Protein AF-A0A367RV20-F1 (afdb_monomer_lite)

Sequence (88 aa):
MSEKSKILCCNLRAEYDLKSLRVRKFGPERKSFGKTTIRLEADVVEVFPNADAVNEALRFLIRVVQNDQVSALTKQHHSSSEGADKTS

pLDDT: mean 71.18, std 17.13, range [38.84, 95.19]

Foldseek 3Di:
DDDPDPDPVPDDDPVPPCVPPDDQDDDPPRPDDDPDDDDDDPVVCVVPVDPVSVVVVVVVVVVVVVVVVVVVVVVPDDDDDDDDDDDD

Secondary structure (DSSP, 8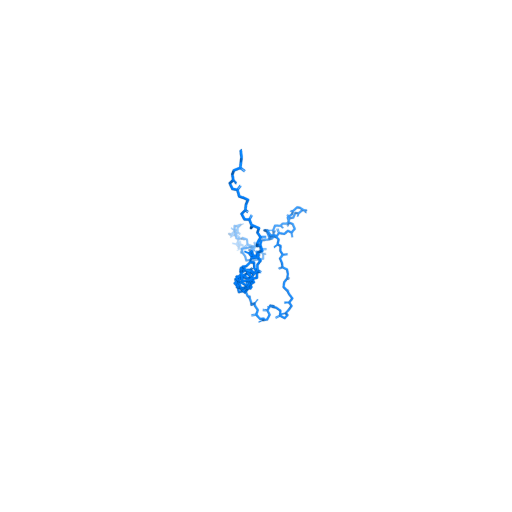-state):
-----S--TT---GGG-GGGS-----STT--SSSS-PPPPPHHHHHH--SHHHHHHHHHHHHHHHHHHHHHHHTTS------PPPP--

Organism: NCBI:txid1356359

Radius of gyration: 32.63 Å; chains: 1; bounding box: 44×31×123 Å

Structure (mmCIF, N/CA/C/O backbone):
data_AF-A0A367RV20-F1
#
_entry.id   AF-A0A367RV20-F1
#
loop_
_atom_site.group_PDB
_atom_site.id
_atom_site.type_symbol
_atom_site.label_atom_id
_atom_site.label_alt_id
_atom_site.label_comp_id
_atom_site.label_asym_id
_atom_site.label_entity_id
_atom_site.label_seq_id
_atom_site.pdbx_PDB_ins_code
_atom_site.Cartn_x
_atom_site.Cartn_y
_atom_site.Cartn_z
_atom_site.occupancy
_atom_site.B_iso_or_equiv
_atom_site.auth_seq_id
_atom_site.auth_comp_id
_atom_site.auth_asym_id
_atom_site.auth_atom_id
_atom_site.pdbx_PDB_model_num
ATOM 1 N N . MET A 1 1 ? 28.567 -2.440 -56.339 1.00 38.84 1 MET A N 1
ATOM 2 C CA . MET A 1 1 ? 29.611 -2.225 -55.320 1.00 38.84 1 MET A CA 1
ATOM 3 C C . MET A 1 1 ? 28.919 -1.836 -54.030 1.00 38.84 1 MET A C 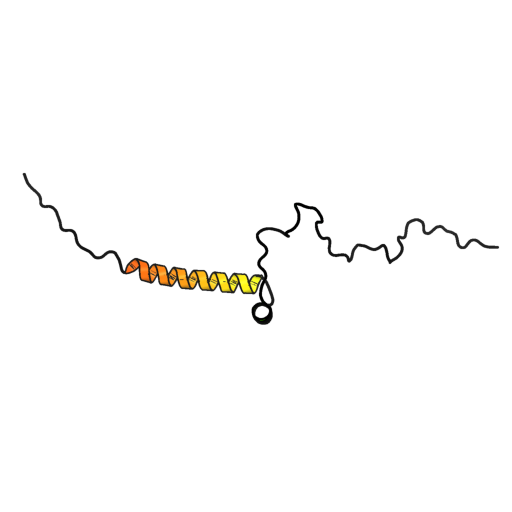1
ATOM 5 O O . MET A 1 1 ? 28.178 -0.862 -54.011 1.00 38.84 1 MET A O 1
ATOM 9 N N . SER A 1 2 ? 29.037 -2.712 -53.036 1.00 48.62 2 SER A N 1
ATOM 10 C CA . SER A 1 2 ? 28.554 -2.524 -51.669 1.00 48.62 2 SER A CA 1
ATOM 11 C C . SER A 1 2 ? 29.188 -1.280 -51.055 1.00 48.62 2 SER A C 1
ATOM 13 O O . SER A 1 2 ? 30.361 -1.053 -51.309 1.00 48.62 2 SER A O 1
ATOM 15 N N . GLU A 1 3 ? 28.436 -0.528 -50.253 1.00 53.44 3 GLU A N 1
ATOM 16 C CA . GLU A 1 3 ? 28.883 -0.124 -48.909 1.00 53.44 3 GLU A CA 1
ATOM 17 C C . GLU A 1 3 ? 27.715 0.535 -48.163 1.00 53.44 3 GLU A C 1
ATOM 19 O O . GLU A 1 3 ? 27.667 1.726 -47.857 1.00 53.44 3 GLU A O 1
ATOM 24 N N . LYS A 1 4 ? 26.725 -0.305 -47.834 1.00 58.28 4 LYS A N 1
ATOM 25 C CA . LYS A 1 4 ? 25.790 -0.062 -46.726 1.00 58.28 4 LYS A CA 1
ATOM 26 C C . LYS A 1 4 ? 26.540 -0.221 -45.396 1.00 58.28 4 LYS A C 1
ATOM 28 O O . LYS A 1 4 ? 26.237 -1.113 -44.610 1.00 58.28 4 LYS A O 1
ATOM 33 N N . SER A 1 5 ? 27.559 0.593 -45.155 1.00 57.34 5 SER A N 1
ATOM 34 C CA . SER A 1 5 ? 28.368 0.488 -43.937 1.00 57.34 5 SER A CA 1
ATOM 35 C C . SER A 1 5 ? 28.940 1.831 -43.508 1.00 57.34 5 SER A C 1
ATOM 37 O O . SER A 1 5 ? 30.072 1.923 -43.046 1.00 57.34 5 SER A O 1
ATOM 39 N N . LYS A 1 6 ? 28.112 2.883 -43.527 1.00 56.00 6 LYS A N 1
ATOM 40 C CA . LYS A 1 6 ? 28.243 3.901 -42.478 1.00 56.00 6 LYS A CA 1
ATOM 41 C C . LYS A 1 6 ? 27.671 3.311 -41.203 1.00 56.00 6 LYS A C 1
ATOM 43 O O . LYS A 1 6 ? 26.493 3.424 -40.891 1.00 56.00 6 LYS A O 1
ATOM 48 N N . ILE A 1 7 ? 28.566 2.574 -40.565 1.00 58.91 7 ILE A N 1
ATOM 49 C CA . ILE A 1 7 ? 28.555 2.074 -39.207 1.00 58.91 7 ILE A CA 1
ATOM 50 C C . ILE A 1 7 ? 27.718 2.992 -38.306 1.00 58.91 7 ILE A C 1
ATOM 52 O O . ILE A 1 7 ? 28.142 4.046 -37.839 1.00 58.91 7 ILE A O 1
ATOM 56 N N . LEU A 1 8 ? 26.501 2.527 -38.057 1.00 59.62 8 LEU A N 1
ATOM 57 C CA . LEU A 1 8 ? 25.614 2.947 -36.989 1.00 59.62 8 LEU A CA 1
ATOM 58 C C . LEU A 1 8 ? 26.142 2.361 -35.660 1.00 59.62 8 LEU A C 1
ATOM 60 O O . LEU A 1 8 ? 25.413 1.669 -34.961 1.00 59.62 8 LEU A O 1
ATOM 64 N N . CYS A 1 9 ? 27.435 2.540 -35.343 1.00 53.03 9 CYS A N 1
ATOM 65 C CA . CYS A 1 9 ? 28.068 1.910 -34.165 1.00 53.03 9 CYS A CA 1
ATOM 66 C C . CYS A 1 9 ? 27.386 2.326 -32.857 1.00 53.03 9 CYS A C 1
ATOM 68 O O . CYS A 1 9 ? 27.400 1.581 -31.885 1.00 53.03 9 CYS A O 1
ATOM 70 N N . CYS A 1 10 ? 26.759 3.504 -32.836 1.00 61.31 10 CYS A N 1
ATOM 71 C CA . CYS A 1 10 ? 26.262 4.090 -31.598 1.00 61.31 10 CYS A CA 1
ATOM 72 C C . CYS A 1 10 ? 24.746 3.973 -31.384 1.00 61.31 10 CYS A C 1
ATOM 74 O O . CYS A 1 10 ? 24.291 4.380 -30.318 1.00 61.31 10 CYS A O 1
ATOM 76 N N . ASN A 1 11 ? 23.956 3.429 -32.325 1.00 72.88 11 ASN A N 1
ATOM 77 C CA . ASN A 1 11 ? 22.560 3.111 -32.000 1.00 72.88 11 ASN A CA 1
ATOM 78 C C . ASN A 1 11 ? 22.475 1.679 -31.496 1.00 72.88 11 ASN A C 1
ATOM 80 O O . ASN A 1 11 ? 22.589 0.716 -32.255 1.00 72.88 11 ASN A O 1
ATOM 84 N N . LEU A 1 12 ? 22.232 1.573 -30.193 1.00 78.62 12 LEU A N 1
ATOM 85 C CA . LEU A 1 12 ? 21.701 0.364 -29.587 1.00 78.62 12 LEU A CA 1
ATOM 86 C C . LEU A 1 12 ? 20.478 -0.094 -30.391 1.00 78.62 12 LEU A C 1
ATOM 88 O O . LEU A 1 12 ? 19.660 0.726 -30.817 1.00 78.62 12 LEU A O 1
ATOM 92 N N . ARG A 1 13 ? 20.359 -1.406 -30.617 1.00 81.12 13 ARG A N 1
ATOM 93 C CA . ARG A 1 13 ? 19.127 -1.952 -31.197 1.00 81.12 13 ARG A CA 1
ATOM 94 C C . ARG A 1 13 ? 17.962 -1.707 -30.235 1.00 81.12 13 ARG A C 1
ATOM 96 O O . ARG A 1 13 ? 18.182 -1.582 -29.030 1.00 81.12 13 ARG A O 1
ATOM 103 N N . ALA A 1 14 ? 16.739 -1.655 -30.757 1.00 79.44 14 ALA A N 1
ATOM 104 C CA . ALA A 1 14 ? 15.547 -1.352 -29.963 1.00 79.44 14 ALA A CA 1
ATOM 105 C C . ALA A 1 14 ? 15.341 -2.343 -28.799 1.00 79.44 14 ALA A C 1
ATOM 107 O O . ALA A 1 14 ? 14.839 -1.966 -27.747 1.00 79.44 14 ALA A O 1
ATOM 108 N N . GLU A 1 15 ? 15.803 -3.587 -28.947 1.00 82.31 15 GLU A N 1
ATOM 109 C CA . GLU A 1 15 ? 15.770 -4.620 -27.908 1.00 82.31 15 GLU A CA 1
ATOM 110 C C . GLU A 1 15 ? 16.667 -4.298 -26.699 1.00 82.31 15 GLU A C 1
ATOM 112 O O . GLU A 1 15 ? 16.463 -4.846 -25.618 1.00 82.31 15 GLU A O 1
ATOM 117 N N . TYR A 1 16 ? 17.652 -3.408 -26.862 1.00 81.38 16 TYR A N 1
ATOM 118 C CA . TYR A 1 16 ? 18.564 -2.966 -25.804 1.00 81.38 16 TYR A CA 1
ATOM 119 C C . TYR A 1 16 ? 18.180 -1.597 -25.207 1.00 81.38 16 TYR A C 1
ATOM 121 O O . TYR A 1 16 ? 18.959 -1.033 -24.434 1.00 81.38 16 TYR A O 1
ATOM 129 N N . ASP A 1 17 ? 16.996 -1.049 -25.520 1.00 82.50 17 ASP A N 1
ATOM 130 C CA . ASP A 1 17 ? 16.477 0.159 -24.867 1.00 82.50 17 ASP A CA 1
ATOM 131 C C . ASP A 1 17 ? 15.835 -0.178 -23.512 1.00 82.50 17 ASP A C 1
ATOM 133 O O . ASP A 1 17 ? 14.652 -0.491 -23.390 1.00 82.50 17 ASP A O 1
ATOM 137 N N . LEU A 1 18 ? 16.647 -0.121 -22.459 1.00 81.81 18 LEU A N 1
ATOM 138 C CA . LEU A 1 18 ? 16.229 -0.463 -21.097 1.00 81.81 18 LEU A CA 1
ATOM 139 C C . LEU A 1 18 ? 15.497 0.687 -20.378 1.00 81.81 18 LEU A C 1
ATOM 141 O O . LEU A 1 18 ? 15.169 0.552 -19.199 1.00 81.81 18 LEU A O 1
ATOM 145 N N . LYS A 1 19 ? 15.236 1.822 -21.045 1.00 81.44 19 LYS A N 1
ATOM 146 C CA . LYS A 1 19 ? 14.641 3.023 -20.424 1.00 81.44 19 LYS A CA 1
ATOM 147 C C . LYS A 1 19 ? 13.220 2.810 -19.901 1.00 81.44 19 LYS A C 1
ATOM 149 O O . LYS A 1 19 ? 12.803 3.509 -18.983 1.00 81.44 19 LYS A O 1
ATOM 154 N N . SER A 1 20 ? 12.485 1.857 -20.469 1.00 76.75 20 SER A N 1
ATOM 155 C CA . SER A 1 20 ? 11.116 1.510 -20.068 1.00 76.75 20 SER A CA 1
ATOM 156 C C . SER A 1 20 ? 11.052 0.447 -18.965 1.00 76.75 20 SER A C 1
ATOM 158 O O . SER A 1 20 ? 9.973 0.162 -18.438 1.00 76.75 20 SER A O 1
ATOM 160 N N . LEU A 1 21 ? 12.187 -0.149 -18.585 1.00 75.19 21 LEU A N 1
ATOM 161 C CA . LEU A 1 21 ? 12.213 -1.206 -17.583 1.00 75.19 21 LEU A CA 1
ATOM 162 C C . LEU A 1 21 ? 12.105 -0.629 -16.169 1.00 75.19 21 LEU A C 1
ATOM 164 O O . LEU A 1 21 ? 12.841 0.271 -15.764 1.00 75.19 21 LEU A O 1
ATOM 168 N N . ARG A 1 22 ? 11.214 -1.212 -15.362 1.00 70.69 22 ARG A N 1
ATOM 169 C CA . ARG A 1 22 ? 11.122 -0.909 -13.929 1.00 70.69 22 ARG A CA 1
ATOM 170 C C . ARG A 1 22 ? 12.367 -1.443 -13.220 1.00 70.69 22 ARG A C 1
ATOM 172 O O . ARG A 1 22 ? 12.518 -2.651 -13.045 1.00 70.69 22 ARG A O 1
ATOM 179 N N . VAL A 1 23 ? 13.246 -0.545 -12.779 1.00 72.06 23 VAL A N 1
ATOM 180 C CA . VAL A 1 23 ? 14.460 -0.914 -12.039 1.00 72.06 23 VAL A CA 1
ATOM 181 C C . VAL A 1 23 ? 14.081 -1.489 -10.672 1.00 72.06 23 VAL A C 1
ATOM 183 O O . VAL A 1 23 ? 13.521 -0.805 -9.815 1.00 72.06 23 VAL A O 1
ATOM 186 N N . ARG A 1 24 ? 14.411 -2.763 -10.450 1.00 67.56 24 ARG A N 1
ATOM 187 C CA . ARG A 1 24 ? 14.302 -3.438 -9.152 1.00 67.56 24 ARG A CA 1
ATOM 188 C C . ARG A 1 24 ? 15.693 -3.547 -8.539 1.00 67.56 24 ARG A C 1
ATOM 190 O O . ARG A 1 24 ? 16.607 -4.051 -9.182 1.00 67.56 24 ARG A O 1
ATOM 197 N N . LYS A 1 25 ? 15.864 -3.114 -7.286 1.00 69.31 25 LYS A N 1
ATOM 198 C CA . LYS A 1 25 ? 17.102 -3.391 -6.541 1.00 69.31 25 LYS A CA 1
ATOM 199 C C . LYS A 1 25 ? 17.202 -4.907 -6.340 1.00 69.31 25 LYS A C 1
ATOM 201 O O . LYS A 1 25 ? 16.349 -5.489 -5.679 1.00 69.31 25 LYS A O 1
ATOM 206 N N . PHE A 1 26 ? 18.204 -5.534 -6.949 1.00 60.03 26 PHE A N 1
ATOM 207 C CA . PHE A 1 26 ? 18.478 -6.965 -6.832 1.00 60.03 26 PHE A CA 1
ATOM 208 C C . PHE A 1 26 ? 19.698 -7.152 -5.924 1.00 60.03 26 PHE A C 1
ATOM 210 O O . PHE A 1 26 ? 20.718 -6.495 -6.111 1.00 60.03 26 PHE A O 1
ATOM 217 N N . GLY A 1 27 ? 19.578 -7.990 -4.898 1.00 73.31 27 GLY A N 1
ATOM 218 C CA . GLY A 1 27 ? 20.661 -8.274 -3.960 1.00 73.31 27 GLY A CA 1
ATOM 219 C C . GLY A 1 27 ? 20.141 -8.951 -2.687 1.00 73.31 27 GLY A C 1
ATOM 220 O O . GLY A 1 27 ? 18.999 -8.689 -2.300 1.00 73.31 27 GLY A O 1
ATOM 221 N N . PRO A 1 28 ? 20.945 -9.806 -2.030 1.00 65.62 28 PRO A N 1
ATOM 222 C CA . PRO A 1 28 ? 20.507 -10.608 -0.883 1.00 65.62 28 PRO A CA 1
ATOM 223 C C . PRO A 1 28 ? 19.904 -9.785 0.268 1.00 65.62 28 PRO A C 1
ATOM 225 O O . PRO A 1 28 ? 18.963 -10.242 0.912 1.00 65.62 28 PRO A O 1
ATOM 228 N N . GLU A 1 29 ? 20.372 -8.549 0.462 1.00 66.69 29 GLU A N 1
ATOM 229 C CA . GLU A 1 29 ? 19.897 -7.621 1.503 1.00 66.69 29 GLU A CA 1
ATOM 230 C C . GLU A 1 29 ? 18.823 -6.627 1.030 1.00 66.69 29 GLU A C 1
ATOM 232 O O . GLU A 1 29 ? 18.343 -5.799 1.799 1.00 66.69 29 GLU A O 1
ATOM 237 N N . ARG A 1 30 ? 18.425 -6.668 -0.245 1.00 65.50 30 ARG A N 1
ATOM 238 C CA . ARG A 1 30 ? 17.542 -5.659 -0.859 1.00 65.50 30 ARG A CA 1
ATOM 239 C C . ARG A 1 30 ? 16.220 -6.282 -1.300 1.00 65.50 30 ARG A C 1
ATOM 241 O O . ARG A 1 30 ? 15.761 -6.072 -2.418 1.00 65.50 30 ARG A O 1
ATOM 248 N N . LYS A 1 31 ? 15.628 -7.087 -0.409 1.00 66.62 31 LYS A N 1
ATOM 249 C CA . LYS A 1 31 ? 14.383 -7.838 -0.651 1.00 66.62 31 LYS A CA 1
ATOM 250 C C . LYS A 1 31 ? 13.108 -6.991 -0.535 1.00 66.62 31 LYS A C 1
ATOM 252 O O . LYS A 1 31 ? 12.083 -7.411 -1.065 1.00 66.62 31 LYS A O 1
ATOM 257 N N . SER A 1 32 ? 13.160 -5.814 0.093 1.00 62.97 32 SER A N 1
ATOM 258 C CA . SER A 1 32 ? 12.004 -4.922 0.260 1.00 62.97 32 SER A CA 1
ATOM 259 C C . SER A 1 32 ? 12.260 -3.515 -0.292 1.00 62.97 32 SER A C 1
ATOM 261 O O . SER A 1 32 ? 13.362 -2.968 -0.209 1.00 62.97 32 SER A O 1
ATOM 263 N N . PHE A 1 33 ? 11.222 -2.916 -0.880 1.00 58.00 33 PHE A N 1
ATOM 264 C CA . PHE A 1 33 ? 11.199 -1.490 -1.197 1.00 58.00 33 PHE A CA 1
ATOM 265 C C . PHE A 1 33 ? 10.792 -0.725 0.069 1.00 58.00 33 PHE A C 1
ATOM 267 O O . PHE A 1 33 ? 9.638 -0.787 0.473 1.00 58.00 33 PHE A O 1
ATOM 274 N N . GLY A 1 34 ? 11.732 0.002 0.680 1.00 63.31 34 GLY A N 1
ATOM 275 C CA . GLY A 1 34 ? 11.438 0.925 1.783 1.00 63.31 34 GLY A CA 1
ATOM 276 C C . GLY A 1 34 ? 11.007 0.263 3.101 1.00 63.31 34 GLY A C 1
ATOM 277 O O . GLY A 1 34 ? 11.152 -0.947 3.286 1.00 63.31 34 GLY A O 1
ATOM 278 N N . LYS A 1 35 ? 10.524 1.099 4.039 1.00 69.94 35 LYS A N 1
ATOM 279 C CA . LYS A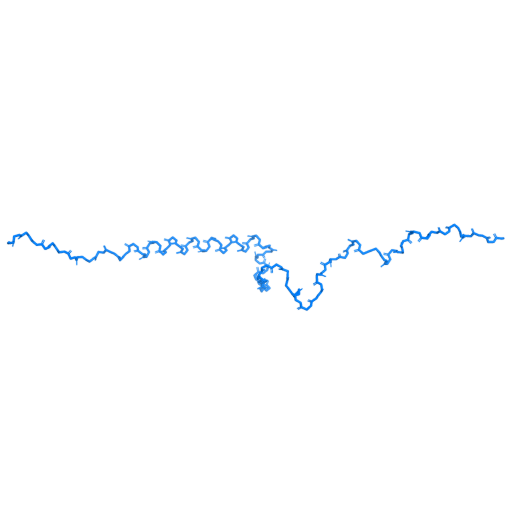 1 35 ? 9.911 0.660 5.309 1.00 69.94 35 LYS A CA 1
ATOM 280 C C . LYS A 1 35 ? 8.794 -0.359 5.026 1.00 69.94 35 LYS A C 1
ATOM 282 O O . LYS A 1 35 ? 8.154 -0.275 3.986 1.00 69.94 35 LYS A O 1
ATOM 287 N N . THR A 1 36 ? 8.617 -1.301 5.957 1.00 72.12 36 THR A N 1
ATOM 288 C CA . THR A 1 36 ? 7.636 -2.405 6.008 1.00 72.12 36 THR A CA 1
ATOM 289 C C . THR A 1 36 ? 6.620 -2.447 4.860 1.00 72.12 36 THR A C 1
ATOM 291 O O . THR A 1 36 ? 5.710 -1.627 4.790 1.00 72.12 36 THR A O 1
ATOM 294 N N . THR A 1 37 ? 6.743 -3.443 3.978 1.00 75.19 37 THR A N 1
ATOM 295 C CA . THR A 1 37 ? 5.763 -3.688 2.912 1.00 75.19 37 THR A CA 1
ATOM 296 C C . THR A 1 37 ? 4.515 -4.352 3.492 1.00 75.19 37 THR A C 1
ATOM 298 O O . THR A 1 37 ? 4.602 -5.451 4.034 1.00 75.19 37 THR A O 1
ATOM 301 N N . ILE A 1 38 ? 3.359 -3.705 3.342 1.00 77.25 38 ILE A N 1
ATOM 302 C CA . ILE A 1 38 ? 2.054 -4.255 3.725 1.00 77.25 38 ILE A CA 1
ATOM 303 C C . ILE A 1 38 ? 1.354 -4.732 2.454 1.00 77.25 38 ILE A C 1
ATOM 305 O O . ILE A 1 38 ? 1.218 -3.974 1.494 1.00 77.25 38 ILE A O 1
ATOM 309 N N . ARG A 1 39 ? 0.955 -6.006 2.429 1.00 85.19 39 ARG A N 1
ATOM 310 C CA . ARG A 1 39 ? 0.143 -6.573 1.348 1.00 85.19 39 ARG A CA 1
ATOM 311 C C . ARG A 1 39 ? -1.32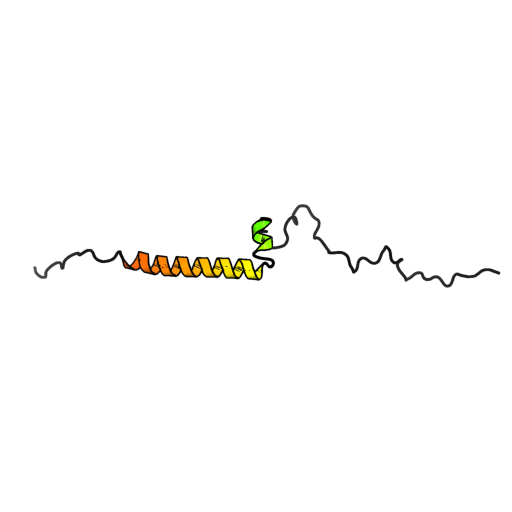7 -6.394 1.705 1.00 85.19 39 ARG A C 1
ATOM 313 O O . ARG A 1 39 ? -1.717 -6.726 2.819 1.00 85.19 39 ARG A O 1
ATOM 320 N N . LEU A 1 40 ? -2.096 -5.865 0.764 1.00 87.31 40 LEU A N 1
ATOM 321 C CA . LEU A 1 40 ? -3.549 -5.777 0.861 1.00 87.31 40 LEU A CA 1
ATOM 322 C C . LEU A 1 40 ? -4.164 -7.000 0.176 1.00 87.31 40 LEU A C 1
ATOM 324 O O . LEU A 1 40 ? -3.610 -7.491 -0.813 1.00 87.31 40 LEU A O 1
ATOM 328 N N . GLU A 1 41 ? -5.280 -7.478 0.715 1.00 89.50 41 GLU A N 1
ATOM 329 C CA . GLU A 1 41 ? -6.086 -8.542 0.112 1.00 89.50 41 GLU A CA 1
ATOM 330 C C . GLU A 1 41 ? -6.937 -8.002 -1.053 1.00 89.50 41 GLU A C 1
ATOM 332 O O . GLU A 1 41 ? -7.080 -6.788 -1.221 1.00 89.50 41 GLU A O 1
ATOM 337 N N . ALA A 1 42 ? -7.448 -8.896 -1.906 1.00 89.06 42 ALA A N 1
ATOM 338 C CA . ALA A 1 42 ? -8.102 -8.525 -3.168 1.00 89.06 42 ALA A CA 1
ATOM 339 C C . ALA A 1 42 ? -9.360 -7.659 -2.971 1.00 89.06 42 ALA A C 1
ATOM 341 O O . ALA A 1 42 ? -9.537 -6.660 -3.661 1.00 89.06 42 ALA A O 1
ATOM 342 N N . ASP A 1 43 ? -10.175 -8.002 -1.982 1.00 92.12 43 ASP A N 1
ATOM 343 C CA . ASP A 1 43 ? -11.347 -7.243 -1.542 1.00 92.12 43 ASP A CA 1
ATOM 344 C C . ASP A 1 43 ? -10.978 -5.824 -1.083 1.00 92.12 43 ASP A C 1
ATOM 346 O O . ASP A 1 43 ? -11.627 -4.842 -1.445 1.00 92.12 43 ASP A O 1
ATOM 350 N N . VAL A 1 44 ? -9.885 -5.689 -0.332 1.00 89.00 44 VAL A N 1
ATOM 351 C CA . VAL A 1 44 ? -9.411 -4.394 0.165 1.00 89.00 44 VA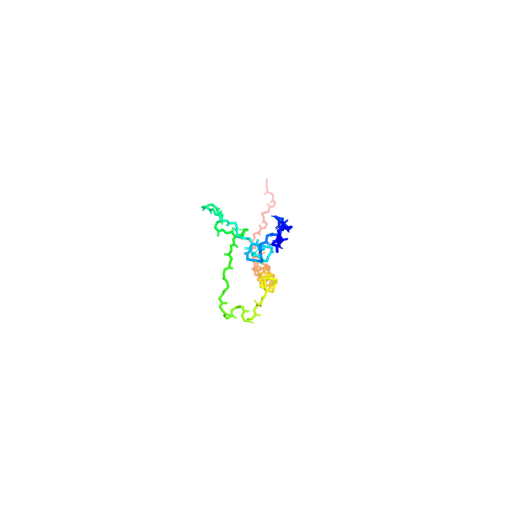L A CA 1
ATOM 352 C C . VAL A 1 44 ? -8.887 -3.526 -0.976 1.00 89.00 44 VAL A C 1
ATOM 354 O O . VAL A 1 44 ? -9.078 -2.315 -0.943 1.00 89.00 44 VAL A O 1
ATOM 357 N N . VAL A 1 45 ? -8.257 -4.112 -1.996 1.00 90.06 45 VAL A N 1
ATOM 358 C CA . VAL A 1 45 ? -7.768 -3.375 -3.175 1.00 90.06 45 VAL A CA 1
ATOM 359 C C . VAL A 1 45 ? -8.919 -2.855 -4.037 1.00 90.06 45 VAL A C 1
ATOM 361 O O . VAL A 1 45 ? -8.813 -1.752 -4.574 1.00 90.06 45 VAL A O 1
ATOM 364 N N . GLU A 1 46 ? -10.018 -3.605 -4.150 1.00 90.19 46 GLU A N 1
ATOM 365 C CA . GLU A 1 46 ? -11.219 -3.149 -4.863 1.00 90.19 46 GLU A CA 1
ATOM 366 C C . GLU A 1 46 ? -11.838 -1.911 -4.199 1.00 90.19 46 GLU A C 1
ATOM 368 O O . GLU A 1 46 ? -12.264 -0.984 -4.888 1.00 90.19 46 GLU A O 1
ATOM 373 N N . VAL A 1 47 ? -11.837 -1.863 -2.864 1.00 92.19 47 VAL A N 1
ATOM 374 C CA . VAL A 1 47 ? -12.387 -0.735 -2.094 1.00 92.19 47 VAL A CA 1
ATOM 375 C C . VAL A 1 47 ? -11.384 0.420 -1.962 1.00 92.19 47 VAL A C 1
ATOM 377 O O . VAL A 1 47 ? -11.768 1.589 -2.013 1.00 92.19 47 VAL A O 1
ATOM 380 N N . PHE A 1 48 ? -10.093 0.116 -1.813 1.00 91.69 48 PHE A N 1
ATOM 381 C CA . PHE A 1 48 ? -9.015 1.084 -1.615 1.00 91.69 48 PHE A CA 1
ATOM 382 C C . PHE A 1 48 ? -7.946 0.947 -2.711 1.00 91.69 48 PHE A C 1
ATOM 384 O O . PHE A 1 48 ? -6.910 0.306 -2.508 1.00 91.69 48 PHE A O 1
ATOM 391 N N . PRO A 1 49 ? -8.138 1.608 -3.865 1.00 86.75 49 PRO A N 1
ATOM 392 C CA . PRO A 1 49 ? -7.268 1.432 -5.028 1.00 86.75 49 PRO A CA 1
ATOM 393 C C . PRO A 1 49 ? -5.883 2.082 -4.878 1.00 86.75 49 PRO A C 1
ATOM 395 O O . PRO A 1 49 ? -4.998 1.837 -5.697 1.00 86.75 49 PRO A O 1
ATOM 398 N N . ASN A 1 50 ? -5.675 2.932 -3.864 1.00 87.62 50 ASN A N 1
ATOM 399 C CA . ASN A 1 50 ? -4.415 3.642 -3.639 1.00 87.62 50 ASN A CA 1
ATOM 400 C C . ASN A 1 50 ? -3.982 3.601 -2.165 1.00 87.62 50 ASN A C 1
ATOM 402 O O . ASN A 1 50 ? -4.809 3.599 -1.252 1.00 87.62 50 ASN A O 1
ATOM 406 N N . ALA A 1 51 ? -2.668 3.661 -1.939 1.00 87.25 51 ALA A N 1
ATOM 407 C CA . ALA A 1 51 ? -2.060 3.693 -0.613 1.00 87.25 51 ALA A CA 1
ATOM 408 C C . ALA A 1 51 ? -2.516 4.902 0.221 1.00 87.25 51 ALA A C 1
ATOM 410 O O . ALA A 1 51 ? -2.698 4.772 1.431 1.00 87.25 51 ALA A O 1
ATOM 411 N N . ASP A 1 52 ? -2.749 6.057 -0.409 1.00 89.38 52 ASP A N 1
ATOM 412 C CA . ASP A 1 52 ? -3.227 7.250 0.302 1.00 89.38 52 ASP A CA 1
ATOM 413 C C . ASP A 1 52 ? -4.621 7.027 0.901 1.00 89.38 52 ASP A C 1
ATOM 415 O O . ASP A 1 52 ? -4.863 7.403 2.045 1.00 89.38 52 ASP A O 1
ATOM 419 N N . ALA A 1 53 ? -5.509 6.330 0.183 1.00 91.81 53 ALA A N 1
ATOM 420 C CA . ALA A 1 53 ? -6.861 6.037 0.657 1.00 91.81 53 ALA A CA 1
ATOM 421 C C . ALA A 1 53 ? -6.848 5.115 1.888 1.00 91.81 53 ALA A C 1
ATOM 423 O O . ALA A 1 53 ? -7.546 5.378 2.868 1.00 91.81 53 ALA A O 1
ATOM 424 N N . VAL A 1 54 ? -6.001 4.079 1.875 1.00 91.56 54 VAL A N 1
ATOM 425 C CA . VAL A 1 54 ? -5.808 3.185 3.031 1.00 91.56 54 VAL A CA 1
ATOM 426 C C . VAL A 1 54 ? -5.258 3.955 4.229 1.00 91.56 54 VAL A C 1
ATOM 428 O O . VAL A 1 54 ? -5.751 3.815 5.348 1.00 91.56 54 VAL A O 1
ATOM 431 N N . ASN A 1 55 ? -4.252 4.799 4.002 1.00 92.38 55 ASN A N 1
ATOM 432 C CA . ASN A 1 55 ? -3.626 5.574 5.066 1.00 92.38 55 ASN A CA 1
ATOM 433 C C . ASN A 1 55 ? -4.614 6.540 5.724 1.00 92.38 55 ASN A C 1
ATOM 435 O O . ASN A 1 55 ? -4.633 6.638 6.951 1.00 92.38 55 ASN A O 1
ATOM 439 N N . GLU A 1 56 ? -5.447 7.227 4.945 1.00 94.25 56 GLU A N 1
ATOM 440 C CA . GLU A 1 56 ? -6.464 8.129 5.488 1.00 94.25 56 GLU A CA 1
ATOM 441 C C . GLU A 1 56 ? -7.558 7.380 6.253 1.00 94.25 56 GLU A C 1
ATOM 443 O O . 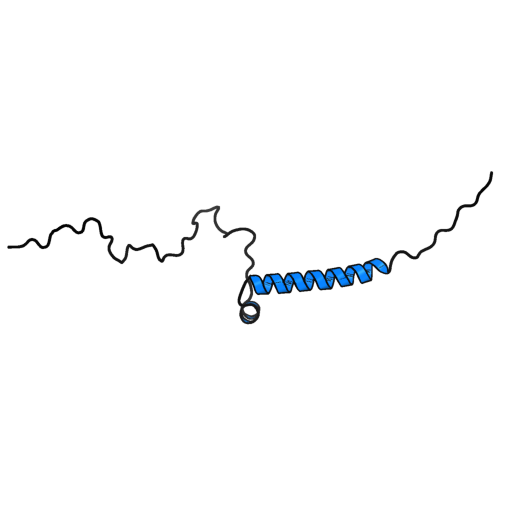GLU A 1 56 ? -7.926 7.805 7.348 1.00 94.25 56 GLU A O 1
ATOM 448 N N . ALA A 1 57 ? -8.013 6.227 5.756 1.00 93.19 57 ALA A N 1
ATOM 449 C CA . ALA A 1 57 ? -8.991 5.400 6.463 1.00 93.19 57 ALA A CA 1
ATOM 450 C C . ALA A 1 57 ? -8.459 4.918 7.823 1.00 93.19 57 ALA A C 1
ATOM 452 O O . ALA A 1 57 ? -9.131 5.052 8.849 1.00 93.19 57 ALA A O 1
ATOM 453 N N . LEU A 1 58 ? -7.219 4.423 7.860 1.00 94.31 58 LEU A N 1
ATOM 454 C CA . LEU A 1 58 ? -6.580 3.984 9.101 1.00 94.31 58 LEU A CA 1
ATOM 455 C C . LEU A 1 58 ? -6.334 5.153 10.063 1.00 94.31 58 LEU A C 1
ATOM 457 O O . LEU A 1 58 ? -6.558 5.015 11.264 1.00 94.31 58 LEU A O 1
ATOM 461 N N . ARG A 1 59 ? -5.929 6.326 9.561 1.00 95.19 59 ARG A N 1
ATOM 462 C CA . ARG A 1 59 ? -5.788 7.546 10.376 1.00 95.19 59 ARG A CA 1
ATOM 463 C C . ARG A 1 59 ? -7.116 7.979 10.977 1.00 95.19 59 ARG A C 1
ATOM 465 O O . ARG A 1 59 ? -7.150 8.353 12.146 1.00 95.19 59 ARG A O 1
ATOM 472 N N . PHE A 1 60 ? -8.190 7.940 10.195 1.00 94.75 60 PHE A N 1
ATOM 473 C CA . PHE A 1 60 ? -9.527 8.256 10.677 1.00 94.75 60 PHE A CA 1
ATOM 474 C C . PHE A 1 60 ? -9.934 7.308 11.806 1.00 94.75 60 PHE A C 1
ATOM 476 O O . PHE A 1 60 ? -10.307 7.776 12.879 1.00 94.75 60 PHE A O 1
ATOM 483 N N . LEU A 1 61 ? -9.768 5.997 11.611 1.00 92.88 61 LEU A N 1
ATOM 484 C CA . LEU A 1 61 ? -10.068 5.001 12.637 1.00 92.88 61 LEU A CA 1
ATOM 485 C C . LEU A 1 61 ? -9.261 5.240 13.920 1.00 92.88 61 LEU A C 1
ATOM 487 O O . LEU A 1 61 ? -9.827 5.231 15.009 1.00 92.88 61 LEU A O 1
ATOM 491 N N . ILE A 1 62 ? -7.960 5.520 13.799 1.00 93.69 62 ILE A N 1
ATOM 492 C CA . ILE A 1 62 ? -7.104 5.862 14.943 1.00 93.69 62 ILE A CA 1
ATOM 493 C C . ILE A 1 62 ? -7.653 7.082 15.691 1.00 93.69 62 ILE A C 1
ATOM 495 O O . ILE A 1 62 ? -7.730 7.047 16.916 1.00 93.69 62 ILE A O 1
ATOM 499 N N . ARG A 1 63 ? -8.065 8.141 14.982 1.00 93.88 63 ARG A N 1
ATOM 500 C CA . ARG A 1 63 ? -8.633 9.353 15.599 1.00 93.88 63 ARG A CA 1
ATOM 501 C C . ARG A 1 63 ? -9.944 9.067 16.326 1.00 93.88 63 ARG A C 1
ATOM 503 O O . ARG A 1 63 ? -10.113 9.534 17.446 1.00 93.88 63 ARG A O 1
ATOM 510 N N . VAL A 1 64 ? -10.850 8.304 15.712 1.00 91.00 64 VAL A N 1
ATOM 511 C CA . VAL A 1 64 ? -12.129 7.917 16.332 1.00 91.00 64 VAL A CA 1
ATOM 512 C C . VAL A 1 64 ? -11.871 7.142 17.618 1.00 91.00 64 VAL A C 1
ATOM 514 O O . VAL A 1 64 ? -12.338 7.542 18.679 1.00 91.00 64 VAL A O 1
ATOM 517 N N . VAL A 1 65 ? -11.031 6.106 17.546 1.00 92.19 65 VAL A N 1
ATOM 518 C CA . VAL A 1 65 ? -10.682 5.296 18.716 1.00 92.19 65 VAL A CA 1
ATOM 519 C C . VAL A 1 65 ? -10.020 6.153 19.793 1.00 92.19 65 VAL A C 1
ATOM 521 O O . VAL A 1 65 ? -10.395 6.054 20.952 1.00 92.19 65 VAL A O 1
ATOM 524 N N . GLN A 1 66 ? -9.074 7.030 19.455 1.00 88.56 66 GLN A N 1
ATOM 525 C CA . GLN A 1 66 ? -8.432 7.908 20.441 1.00 88.56 66 GLN A CA 1
ATOM 526 C C . GLN A 1 66 ? -9.428 8.846 21.131 1.00 88.56 66 GLN A C 1
ATOM 528 O O . GLN A 1 66 ? -9.356 9.015 22.346 1.00 88.56 66 GLN A O 1
ATOM 533 N N . ASN A 1 67 ? -10.383 9.410 20.394 1.00 78.44 67 ASN A N 1
ATOM 534 C CA . ASN A 1 67 ? -11.406 10.290 20.959 1.00 78.44 67 ASN A CA 1
ATOM 535 C C . ASN A 1 67 ? -12.376 9.531 21.886 1.00 78.44 67 ASN A C 1
ATOM 537 O O . ASN A 1 67 ? -12.754 10.039 22.946 1.00 78.44 67 ASN A O 1
ATOM 541 N N . ASP A 1 68 ? -12.710 8.286 21.550 1.00 71.38 68 ASP A N 1
ATOM 542 C CA . ASP A 1 68 ? -13.532 7.417 22.399 1.00 71.38 68 ASP A CA 1
ATOM 543 C C . ASP A 1 68 ? -12.768 6.963 23.655 1.00 71.38 68 ASP A C 1
ATOM 545 O O . ASP A 1 68 ? -13.337 6.886 24.743 1.00 71.38 68 ASP A O 1
ATOM 549 N N . GLN A 1 69 ? -11.454 6.741 23.549 1.00 58.84 69 GLN A N 1
ATOM 550 C CA . GLN A 1 69 ? -10.586 6.413 24.686 1.00 58.84 69 GLN A CA 1
ATOM 551 C C . GLN A 1 69 ? -10.365 7.616 25.618 1.00 58.84 69 GLN A C 1
ATOM 553 O O . GLN A 1 69 ? -10.287 7.425 26.826 1.00 58.84 69 GLN A O 1
ATOM 558 N N . VAL A 1 70 ? -10.343 8.860 25.120 1.00 54.59 70 VAL A N 1
ATOM 559 C CA . VAL A 1 70 ? -10.363 10.074 25.970 1.00 54.59 70 VAL A CA 1
ATOM 560 C C . VAL A 1 70 ? -11.707 10.207 26.705 1.00 54.59 70 VAL A C 1
ATOM 562 O O . VAL A 1 70 ? -11.757 10.643 27.858 1.00 54.59 70 VAL A O 1
ATOM 565 N N . SER A 1 71 ? -12.793 9.737 26.089 1.00 51.78 71 SER A N 1
ATOM 566 C CA . SER A 1 71 ? -14.124 9.663 26.707 1.00 51.78 71 SER A CA 1
ATOM 567 C C . SER A 1 71 ? -14.254 8.507 27.719 1.00 51.78 71 SER A C 1
ATOM 569 O O . SER A 1 71 ? -15.048 8.585 28.657 1.00 51.78 71 SER A O 1
ATOM 571 N N . ALA A 1 72 ? -13.457 7.442 27.570 1.00 48.44 72 ALA A N 1
ATOM 572 C CA . ALA A 1 72 ? -13.369 6.327 28.518 1.00 48.44 72 ALA A CA 1
ATOM 573 C C . ALA A 1 72 ? -12.378 6.592 29.672 1.00 48.44 72 ALA A C 1
ATOM 575 O O . ALA A 1 72 ? -12.637 6.186 30.804 1.00 48.44 72 ALA A O 1
ATOM 576 N N . LEU A 1 73 ? -11.287 7.329 29.426 1.00 48.09 73 LEU A N 1
ATOM 577 C CA . LEU A 1 73 ? -10.278 7.702 30.428 1.00 48.09 73 LEU A CA 1
ATOM 578 C C . LEU A 1 73 ? -10.768 8.806 31.382 1.00 48.09 73 LEU A C 1
ATOM 580 O O . LEU A 1 73 ? -10.292 8.911 32.507 1.00 48.09 73 LEU A O 1
ATOM 584 N N . THR A 1 74 ? -11.773 9.589 30.988 1.00 44.41 74 THR A N 1
ATOM 585 C CA . THR A 1 74 ? -12.401 10.605 31.853 1.00 44.41 74 THR A CA 1
ATOM 586 C C . THR A 1 74 ? -13.482 10.048 32.795 1.00 44.41 74 THR A C 1
ATOM 588 O O . THR A 1 74 ? -13.999 10.791 33.625 1.00 44.41 74 THR A O 1
ATOM 591 N N . LYS A 1 75 ? -13.787 8.736 32.762 1.00 47.03 75 LYS A N 1
ATOM 592 C CA . LYS A 1 75 ? -14.699 8.067 33.722 1.00 47.03 75 LYS A CA 1
ATOM 593 C C . LYS A 1 75 ? -14.009 7.396 34.922 1.00 47.03 75 LYS A C 1
ATOM 595 O O . LYS A 1 75 ? -14.664 6.678 35.679 1.00 47.03 75 LYS A O 1
ATOM 600 N N . GLN A 1 76 ? -12.718 7.631 35.145 1.00 47.81 76 GLN A N 1
ATOM 601 C CA . GLN A 1 76 ? -11.997 7.125 36.321 1.00 47.81 76 GLN A CA 1
ATOM 602 C C . GLN A 1 76 ? -11.079 8.212 36.905 1.00 47.81 76 GLN A C 1
ATOM 604 O O . GLN A 1 76 ? -9.875 8.179 36.700 1.00 47.81 76 GLN A O 1
ATOM 609 N N . HIS A 1 77 ? -11.655 9.182 37.627 1.00 40.00 77 HIS A N 1
ATOM 610 C CA . HIS A 1 77 ? -10.982 9.885 38.737 1.00 40.00 77 HIS A CA 1
ATOM 611 C C . HIS A 1 77 ? -12.001 10.596 39.654 1.00 40.00 77 HIS A C 1
ATOM 613 O O . HIS A 1 77 ? -11.870 11.763 40.004 1.00 40.00 77 HIS A O 1
ATOM 619 N N . HIS A 1 78 ? -13.039 9.871 40.076 1.00 46.81 78 HIS A N 1
ATOM 620 C CA . HIS A 1 78 ? -13.798 10.221 41.277 1.00 46.81 78 HIS A CA 1
ATOM 621 C C . HIS A 1 78 ? -13.770 9.027 42.228 1.00 46.81 78 HIS A C 1
ATOM 623 O O . HIS A 1 78 ? -14.643 8.168 42.195 1.00 46.81 78 HIS A O 1
ATOM 629 N N . SER A 1 79 ? -12.759 8.990 43.088 1.00 40.16 79 SER A N 1
ATOM 630 C CA . SER A 1 79 ? -12.864 8.327 44.385 1.00 40.16 79 SER A CA 1
ATOM 631 C C . SER A 1 79 ? -11.972 9.063 45.377 1.00 40.16 79 SER A C 1
ATOM 633 O O . SER A 1 79 ? -10.758 8.896 45.393 1.00 40.16 79 SER A O 1
ATOM 635 N N . SER A 1 80 ? -12.624 9.958 46.117 1.00 47.38 80 SER A N 1
ATOM 636 C CA . SER A 1 80 ? -12.445 10.200 47.549 1.00 47.38 80 SER A CA 1
ATOM 637 C C . SER A 1 80 ? -11.158 9.679 48.205 1.00 47.38 80 SER A C 1
ATOM 639 O O . SER A 1 80 ? -11.003 8.478 48.400 1.00 47.38 80 SER A O 1
ATOM 641 N N . SER A 1 81 ? -10.336 10.608 48.686 1.00 44.16 81 SER A N 1
ATOM 642 C CA . SER A 1 81 ? -9.789 10.558 50.050 1.00 44.16 81 SER A CA 1
ATOM 643 C C . SER A 1 81 ? -9.582 12.015 50.477 1.00 44.16 81 SER A C 1
ATOM 645 O O . SER A 1 81 ? -8.743 12.716 49.917 1.00 44.16 81 SER A O 1
ATOM 647 N N . GLU A 1 82 ? -10.569 12.603 51.147 1.00 43.06 82 GLU A N 1
ATOM 648 C CA . GLU A 1 82 ? -10.620 12.695 52.614 1.00 43.06 82 GLU A CA 1
ATOM 649 C C . GLU A 1 82 ? -9.440 13.492 53.171 1.00 43.06 82 GLU A C 1
ATOM 651 O O . GLU A 1 82 ? -8.286 13.070 53.136 1.00 43.06 82 GLU A O 1
ATOM 656 N N . GLY A 1 83 ? -9.768 14.698 53.640 1.00 49.97 83 GLY A N 1
ATOM 657 C CA . GLY A 1 83 ? -8.833 15.600 54.285 1.00 49.97 83 GLY A CA 1
ATOM 658 C C . GLY A 1 83 ? -8.309 14.996 55.580 1.00 49.97 83 GLY A C 1
ATOM 659 O O . GLY A 1 83 ? -9.084 14.547 56.421 1.00 49.97 83 GLY A O 1
ATOM 660 N N . ALA A 1 84 ? -6.989 15.021 55.739 1.00 53.69 84 ALA A N 1
ATOM 661 C CA . ALA A 1 84 ? -6.375 14.858 57.040 1.00 53.69 84 ALA A CA 1
ATOM 662 C C . ALA A 1 84 ? -6.298 16.228 57.708 1.00 53.69 84 ALA A C 1
ATOM 664 O O . ALA A 1 84 ? -5.768 17.200 57.163 1.00 53.69 84 ALA A O 1
ATOM 665 N N . ASP A 1 85 ? -6.920 16.241 58.872 1.00 54.47 85 ASP A N 1
ATOM 666 C CA . ASP A 1 85 ? -7.162 17.348 59.761 1.00 54.47 85 ASP A CA 1
ATOM 667 C C . ASP A 1 85 ? -5.879 17.990 60.300 1.00 54.47 85 ASP A C 1
ATOM 669 O O . ASP A 1 85 ? -4.785 17.421 60.323 1.00 54.47 85 ASP A O 1
ATOM 673 N N . LYS A 1 86 ? -6.067 19.216 60.764 1.00 51.81 86 LYS A N 1
ATOM 674 C CA . LYS A 1 86 ? -5.102 20.053 61.469 1.00 51.81 86 LYS A CA 1
ATOM 675 C C . LYS A 1 86 ? -4.904 19.525 62.902 1.00 51.81 86 LYS A C 1
ATOM 677 O O . LYS A 1 86 ? -5.783 18.872 63.447 1.00 51.81 86 LYS A O 1
ATOM 682 N N . THR A 1 87 ? -3.821 19.973 63.543 1.00 60.59 87 THR A N 1
ATOM 683 C CA . THR A 1 87 ? -3.515 19.918 64.996 1.00 60.59 87 THR A CA 1
ATOM 684 C C . THR A 1 87 ? -2.907 18.619 65.547 1.00 60.59 87 THR A C 1
ATOM 686 O O . THR A 1 87 ? -3.595 17.628 65.751 1.00 60.59 87 THR A O 1
ATOM 689 N N . SER A 1 88 ? -1.613 18.654 65.888 1.00 59.19 88 SER A N 1
ATOM 690 C CA . SER A 1 88 ? -1.166 18.834 67.279 1.00 59.19 88 SER A CA 1
ATOM 691 C C . SER A 1 88 ? 0.323 19.159 67.362 1.00 59.19 88 SER A C 1
ATOM 693 O O . SER A 1 88 ? 1.050 18.850 66.394 1.00 59.19 88 SER A O 1
#